Protein AF-A0A844HIM0-F1 (afdb_monomer)

Mean predicted aligned error: 13.31 Å

Solvent-accessible surface area (backbone atoms only — not comparable to full-atom values): 6162 Å² total; per-residue (Å²): 110,67,66,62,43,40,74,61,72,44,66,72,76,63,54,80,77,52,50,74,69,54,47,50,53,52,53,50,53,38,50,56,48,53,51,52,55,51,52,48,50,50,52,50,53,52,50,50,57,53,56,75,69,43,96,62,84,75,60,66,74,72,72,68,57,55,94,77,70,69,75,49,62,65,60,54,50,50,54,53,57,73,68,49,80,93,67,53,74,66,58,51,50,52,58,62,63,72,77,115

Radius of gyration: 28.24 Å; Cα contacts (8 Å, |Δi|>4): 19; chains: 1; bounding box: 46×57×70 Å

Structure (mmCIF, N/CA/C/O backbone):
data_AF-A0A844HIM0-F1
#
_entry.id   AF-A0A844HIM0-F1
#
loop_
_atom_site.group_PDB
_atom_site.id
_atom_site.type_symbol
_atom_site.label_atom_id
_atom_site.label_alt_id
_atom_site.label_comp_id
_atom_site.label_asym_id
_atom_site.label_entity_id
_atom_site.label_seq_id
_atom_site.pdbx_PDB_ins_code
_atom_site.Cartn_x
_atom_site.Cartn_y
_atom_site.Cartn_z
_atom_site.occupancy
_atom_site.B_iso_or_equiv
_atom_site.auth_seq_id
_atom_site.auth_comp_id
_atom_site.auth_asym_id
_atom_site.auth_atom_id
_atom_site.pdbx_PDB_model_num
ATOM 1 N N . MET A 1 1 ? 8.614 4.344 -21.140 1.00 90.94 1 MET A N 1
ATOM 2 C CA . MET A 1 1 ? 8.436 3.065 -20.405 1.00 90.94 1 MET A CA 1
ATOM 3 C C . MET A 1 1 ? 9.499 2.887 -19.329 1.00 90.94 1 MET A C 1
ATOM 5 O O . MET A 1 1 ? 9.105 2.650 -18.197 1.00 90.94 1 MET A O 1
ATOM 9 N N . LEU A 1 2 ? 10.790 3.061 -19.649 1.00 96.31 2 LEU A N 1
ATOM 10 C CA . LEU A 1 2 ? 11.888 3.023 -18.672 1.00 96.31 2 LEU A CA 1
ATOM 11 C C . LEU A 1 2 ? 11.735 4.058 -17.544 1.00 96.31 2 LEU A C 1
ATOM 13 O O . LEU A 1 2 ? 11.795 3.682 -16.385 1.00 96.31 2 LEU A O 1
ATOM 17 N N . GLU A 1 3 ? 11.453 5.325 -17.862 1.00 97.44 3 GLU A N 1
ATOM 18 C CA . GLU A 1 3 ? 11.246 6.380 -16.847 1.00 97.44 3 GLU A CA 1
ATOM 19 C C . GLU A 1 3 ? 10.185 5.983 -15.813 1.00 97.44 3 GLU A C 1
ATOM 21 O O . GLU A 1 3 ? 10.477 5.917 -14.628 1.00 97.44 3 GLU A O 1
ATOM 26 N N . ARG A 1 4 ? 8.992 5.576 -16.267 1.00 96.25 4 ARG A N 1
ATOM 27 C CA . ARG A 1 4 ? 7.920 5.087 -15.380 1.00 96.25 4 ARG A CA 1
ATOM 28 C C . ARG A 1 4 ? 8.321 3.861 -14.557 1.00 96.25 4 ARG A C 1
ATOM 30 O O . ARG A 1 4 ? 7.824 3.677 -13.454 1.00 96.25 4 ARG A O 1
ATOM 37 N N . TYR A 1 5 ? 9.174 2.997 -15.104 1.00 97.19 5 TYR A N 1
ATOM 38 C CA . TYR A 1 5 ? 9.686 1.825 -14.395 1.00 97.19 5 TYR A CA 1
ATOM 39 C C . TYR A 1 5 ? 10.611 2.239 -13.240 1.00 97.19 5 TYR A C 1
ATOM 41 O O . TYR A 1 5 ? 10.503 1.695 -12.142 1.00 97.19 5 TYR A O 1
ATOM 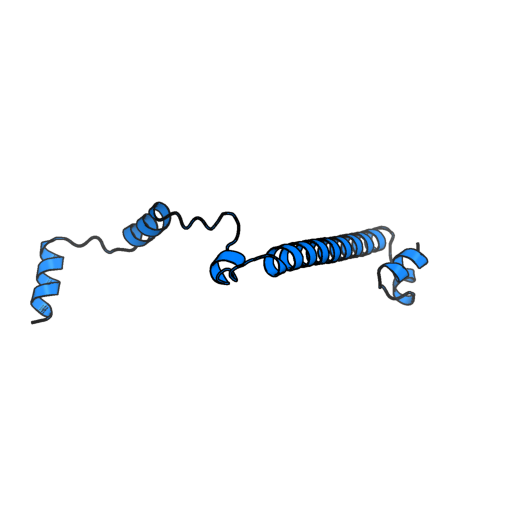49 N N . ILE A 1 6 ? 11.454 3.252 -13.469 1.00 97.44 6 ILE A N 1
ATOM 50 C CA . ILE A 1 6 ? 12.322 3.856 -12.451 1.00 97.44 6 ILE A CA 1
ATOM 51 C C . ILE A 1 6 ? 11.488 4.608 -11.407 1.00 97.44 6 ILE A C 1
ATOM 53 O O . ILE A 1 6 ? 11.679 4.397 -10.213 1.00 97.44 6 ILE A O 1
ATOM 57 N N . GLU A 1 7 ? 10.517 5.421 -11.829 1.00 96.75 7 GLU A N 1
ATOM 58 C CA . GLU A 1 7 ? 9.590 6.134 -10.931 1.00 96.75 7 GLU A CA 1
ATOM 59 C C . GLU A 1 7 ? 8.799 5.175 -10.031 1.00 96.75 7 GLU A C 1
ATOM 61 O O . GLU A 1 7 ? 8.547 5.467 -8.865 1.00 96.75 7 GLU A O 1
ATOM 66 N N . ALA A 1 8 ? 8.449 3.993 -10.544 1.00 95.19 8 ALA A N 1
ATOM 67 C CA . ALA A 1 8 ? 7.822 2.922 -9.773 1.00 95.19 8 ALA A CA 1
ATOM 68 C C . ALA A 1 8 ? 8.766 2.253 -8.745 1.00 95.19 8 ALA A C 1
ATOM 70 O O . ALA A 1 8 ? 8.335 1.358 -8.005 1.00 95.19 8 ALA A O 1
ATOM 71 N N . GLY A 1 9 ? 10.028 2.685 -8.668 1.00 95.25 9 GLY A N 1
ATOM 72 C CA . GLY A 1 9 ? 11.034 2.234 -7.707 1.00 95.25 9 GLY A CA 1
ATOM 73 C C . GLY A 1 9 ? 11.833 1.009 -8.153 1.00 95.25 9 GLY A C 1
ATOM 74 O O . GLY A 1 9 ? 12.417 0.332 -7.308 1.00 95.25 9 GLY A O 1
ATOM 75 N N . HIS A 1 10 ? 11.841 0.682 -9.448 1.00 95.81 10 HIS A N 1
ATOM 76 C CA . HIS A 1 10 ? 12.636 -0.424 -9.983 1.00 95.81 10 HIS A CA 1
ATOM 77 C C . HIS A 1 10 ? 13.999 0.049 -10.515 1.00 95.81 10 HIS A C 1
ATOM 79 O O . HIS A 1 10 ? 14.171 1.201 -10.902 1.00 95.81 10 HIS A O 1
ATOM 85 N N . GLN A 1 11 ? 14.975 -0.862 -10.561 1.00 95.88 11 GLN A N 1
ATOM 86 C CA . GLN A 1 11 ? 16.305 -0.584 -11.112 1.00 95.88 11 GLN A CA 1
ATOM 87 C C . GLN A 1 11 ? 16.259 -0.469 -12.640 1.00 95.88 11 GLN A C 1
ATOM 89 O O . GLN A 1 11 ? 15.586 -1.261 -13.309 1.00 95.88 11 GLN A O 1
ATOM 94 N N . ALA A 1 12 ? 16.994 0.496 -13.193 1.00 96.62 12 ALA A N 1
ATOM 95 C CA . ALA A 1 12 ? 16.998 0.787 -14.623 1.00 96.62 12 ALA A CA 1
ATOM 96 C C . ALA A 1 12 ? 17.591 -0.366 -15.448 1.00 96.62 12 ALA A C 1
ATOM 98 O O . ALA A 1 12 ? 17.094 -0.681 -16.527 1.00 96.62 12 ALA A O 1
ATOM 99 N N . GLU A 1 13 ? 18.613 -1.037 -14.925 1.00 97.06 13 GLU A N 1
ATOM 100 C CA . GLU A 1 13 ? 19.340 -2.120 -15.589 1.00 97.06 13 GLU A CA 1
ATOM 101 C C . GLU A 1 13 ? 18.434 -3.329 -15.844 1.00 97.06 13 GLU A C 1
ATOM 103 O O . GLU A 1 13 ? 18.484 -3.944 -16.909 1.00 97.06 13 GLU A O 1
ATOM 108 N N . ALA A 1 14 ? 17.543 -3.629 -14.894 1.00 95.38 14 ALA A N 1
ATOM 109 C CA . ALA A 1 14 ? 16.609 -4.744 -14.992 1.00 95.38 14 ALA A CA 1
ATOM 110 C C . ALA A 1 14 ? 15.568 -4.558 -16.111 1.00 95.38 14 ALA A C 1
ATOM 112 O O . ALA A 1 14 ? 15.004 -5.544 -16.580 1.00 95.38 14 ALA A O 1
ATOM 113 N N . PHE A 1 15 ? 15.311 -3.319 -16.548 1.00 97.12 15 PHE A N 1
ATOM 114 C CA . PHE A 1 15 ? 14.304 -3.008 -17.566 1.00 97.12 15 PHE A CA 1
ATOM 115 C C . PHE A 1 15 ? 14.597 -3.687 -18.908 1.00 97.12 15 PHE A C 1
ATOM 117 O O . PHE A 1 15 ? 13.685 -4.201 -19.553 1.00 97.12 15 PHE A O 1
ATOM 124 N N . TRP A 1 16 ? 15.867 -3.721 -19.314 1.00 96.88 16 TRP A N 1
ATOM 125 C CA . TRP A 1 16 ? 16.271 -4.206 -20.637 1.00 96.88 16 TRP A CA 1
ATOM 126 C C . TRP A 1 16 ? 16.096 -5.718 -20.815 1.00 96.88 16 TRP A C 1
ATOM 128 O O . TRP A 1 16 ? 16.029 -6.193 -21.945 1.00 96.88 16 TRP A O 1
ATOM 138 N N . GLY A 1 17 ? 15.975 -6.469 -19.716 1.00 96.94 17 GLY A N 1
ATOM 139 C CA . GLY A 1 17 ? 15.680 -7.904 -19.734 1.00 96.94 17 GLY A CA 1
ATOM 140 C C . GLY A 1 17 ? 14.186 -8.244 -19.738 1.00 96.94 17 GLY A C 1
ATOM 141 O O . GLY A 1 17 ? 13.831 -9.423 -19.741 1.00 96.94 17 GLY A O 1
ATOM 142 N N . LEU A 1 18 ? 13.292 -7.250 -19.694 1.00 96.88 18 LEU A N 1
ATOM 143 C CA . LEU A 1 18 ? 11.858 -7.498 -19.563 1.00 96.88 18 LEU A CA 1
ATOM 144 C C . LEU A 1 18 ? 11.185 -7.741 -20.909 1.00 96.88 18 LEU A C 1
ATOM 146 O O . LEU A 1 18 ? 11.351 -7.005 -21.878 1.00 96.88 18 LEU A O 1
ATOM 150 N N . THR A 1 19 ? 10.286 -8.720 -20.912 1.00 97.75 19 THR A N 1
ATOM 151 C CA . THR A 1 19 ? 9.218 -8.776 -21.911 1.00 97.75 19 THR A CA 1
ATOM 152 C C . THR A 1 19 ? 8.107 -7.794 -21.536 1.00 97.75 19 THR A C 1
ATOM 154 O O . THR A 1 19 ? 7.942 -7.440 -20.366 1.00 97.75 19 THR A O 1
ATOM 157 N N . LEU A 1 20 ? 7.272 -7.404 -22.505 1.00 96.81 20 LEU A N 1
ATOM 158 C CA . LEU A 1 20 ? 6.122 -6.526 -22.247 1.00 96.81 20 LEU A CA 1
ATOM 159 C C . LEU A 1 20 ? 5.189 -7.082 -21.154 1.00 96.81 20 LEU A C 1
ATOM 161 O O . LEU A 1 20 ? 4.699 -6.329 -20.316 1.00 96.81 20 LEU A O 1
ATOM 165 N N . ARG A 1 21 ? 4.981 -8.405 -21.125 1.00 97.94 21 ARG A N 1
ATOM 166 C CA . ARG A 1 21 ? 4.169 -9.073 -20.097 1.00 97.94 21 ARG A CA 1
ATOM 167 C C . ARG A 1 21 ? 4.781 -8.921 -18.703 1.00 97.94 21 ARG A C 1
ATOM 169 O O . ARG A 1 21 ? 4.061 -8.632 -17.754 1.00 97.94 21 ARG A O 1
ATOM 176 N N . LEU A 1 22 ? 6.097 -9.101 -18.576 1.00 97.62 22 LEU A N 1
ATOM 177 C CA . LEU A 1 22 ? 6.790 -8.944 -17.294 1.00 97.62 22 LEU A CA 1
ATOM 178 C C . LEU A 1 22 ? 6.776 -7.487 -16.827 1.00 97.62 22 LEU A C 1
ATOM 180 O O . LEU A 1 22 ? 6.475 -7.226 -15.664 1.00 97.62 22 LEU A O 1
ATOM 184 N N . TYR A 1 23 ? 6.992 -6.542 -17.746 1.00 97.69 23 TYR A N 1
ATOM 185 C CA . TYR A 1 23 ? 6.828 -5.117 -17.466 1.00 97.69 23 TYR A CA 1
ATOM 186 C C . TYR A 1 23 ? 5.437 -4.807 -16.895 1.00 97.69 23 TYR A C 1
ATOM 188 O O . TYR A 1 23 ? 5.328 -4.165 -15.853 1.00 97.69 23 TYR A O 1
ATOM 196 N N . GLN A 1 24 ? 4.369 -5.310 -17.522 1.00 97.94 24 GLN A N 1
ATOM 197 C CA . GLN A 1 24 ? 3.000 -5.097 -17.042 1.00 97.94 24 GLN A CA 1
ATOM 198 C C . GLN A 1 24 ? 2.778 -5.656 -15.632 1.00 97.94 24 GLN A C 1
ATOM 200 O O . GLN A 1 24 ? 2.213 -4.956 -14.795 1.00 97.94 24 GLN A O 1
ATOM 205 N N . ILE A 1 25 ? 3.254 -6.873 -15.349 1.00 98.00 25 ILE A N 1
ATOM 206 C CA . ILE A 1 25 ? 3.146 -7.491 -14.017 1.00 98.00 25 ILE A CA 1
ATOM 207 C C . ILE A 1 25 ? 3.853 -6.631 -12.962 1.00 98.00 25 ILE A C 1
ATOM 209 O O . ILE A 1 25 ? 3.283 -6.361 -11.903 1.00 98.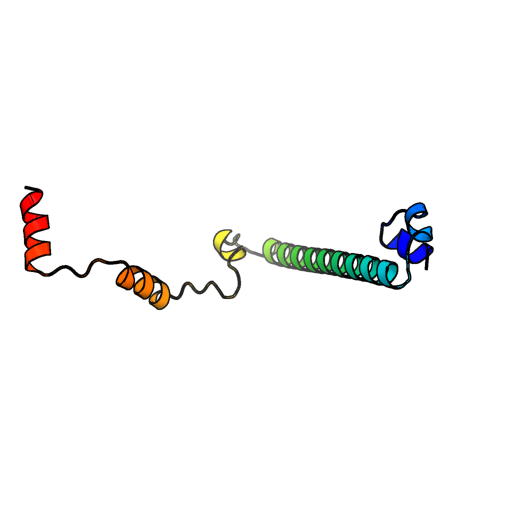00 25 ILE A O 1
ATOM 213 N N . HIS A 1 26 ? 5.067 -6.158 -13.254 1.00 97.69 26 HIS A N 1
ATOM 214 C CA . HIS A 1 26 ? 5.824 -5.312 -12.329 1.00 97.69 26 HIS A CA 1
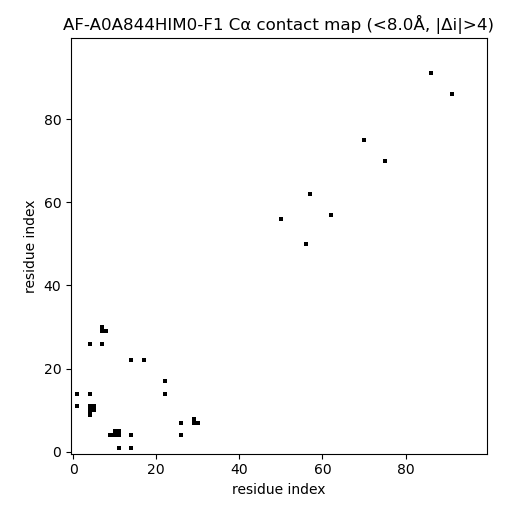ATOM 215 C C . HIS A 1 26 ? 5.084 -4.003 -12.045 1.00 97.69 26 HIS A C 1
ATOM 217 O O . HIS A 1 26 ? 4.872 -3.646 -10.885 1.00 97.69 26 HIS A O 1
ATOM 223 N N . MET A 1 27 ? 4.619 -3.327 -13.097 1.00 97.81 27 MET A N 1
ATOM 224 C CA . MET A 1 27 ? 3.917 -2.052 -12.962 1.00 97.81 27 MET A CA 1
ATOM 225 C C . MET A 1 27 ? 2.564 -2.201 -12.253 1.00 97.81 27 MET A C 1
ATOM 227 O O . MET A 1 27 ? 2.198 -1.331 -11.466 1.00 97.81 27 MET A O 1
ATOM 231 N N . GLN A 1 28 ? 1.838 -3.305 -12.463 1.00 98.19 28 GLN A N 1
ATOM 232 C CA . GLN A 1 28 ? 0.617 -3.615 -11.708 1.00 98.19 28 GLN A CA 1
ATOM 233 C C . GLN A 1 28 ? 0.915 -3.814 -10.220 1.00 98.19 28 GLN A C 1
ATOM 235 O O . GLN A 1 28 ? 0.214 -3.262 -9.370 1.00 98.19 28 GLN A O 1
ATOM 240 N N . GLY A 1 29 ? 1.981 -4.551 -9.896 1.00 97.06 29 GLY A N 1
ATOM 241 C CA . GLY A 1 29 ? 2.439 -4.718 -8.518 1.00 97.06 29 GLY A CA 1
ATOM 242 C C . GLY A 1 29 ? 2.826 -3.388 -7.863 1.00 97.06 29 GLY A C 1
ATOM 243 O O . GLY A 1 29 ? 2.440 -3.128 -6.721 1.00 97.06 29 GLY A O 1
ATOM 244 N N . ALA A 1 30 ? 3.530 -2.518 -8.591 1.00 97.12 30 ALA A N 1
ATOM 245 C CA . ALA A 1 30 ? 3.889 -1.184 -8.119 1.00 97.12 30 ALA A CA 1
ATOM 246 C C . ALA A 1 30 ? 2.653 -0.304 -7.877 1.00 97.12 30 ALA A C 1
ATOM 248 O O . ALA A 1 30 ? 2.535 0.294 -6.808 1.00 97.12 30 ALA A O 1
ATOM 249 N N . ALA A 1 31 ? 1.696 -0.288 -8.810 1.00 96.19 31 ALA A N 1
ATOM 250 C CA . ALA A 1 31 ? 0.439 0.442 -8.652 1.00 96.19 31 ALA A CA 1
ATOM 251 C C . ALA A 1 31 ? -0.358 -0.050 -7.432 1.00 96.19 31 ALA A C 1
ATOM 253 O O . ALA A 1 31 ? -0.809 0.758 -6.621 1.00 96.19 31 ALA A O 1
ATOM 254 N N . ALA A 1 32 ? -0.467 -1.369 -7.242 1.00 97.25 32 ALA A N 1
ATOM 255 C CA . ALA A 1 32 ? -1.141 -1.951 -6.083 1.00 97.25 32 ALA A CA 1
ATOM 256 C C . ALA A 1 32 ? -0.439 -1.615 -4.756 1.00 97.25 32 ALA A C 1
ATOM 258 O O . ALA A 1 32 ? -1.099 -1.470 -3.727 1.00 97.25 32 ALA A O 1
ATOM 259 N N . ARG A 1 33 ? 0.895 -1.495 -4.747 1.00 95.94 33 ARG A N 1
ATOM 260 C CA . ARG A 1 33 ? 1.650 -1.034 -3.573 1.00 95.94 33 ARG A CA 1
ATOM 261 C C . ARG A 1 33 ? 1.356 0.435 -3.267 1.00 95.94 33 ARG A C 1
ATOM 263 O O . ARG A 1 33 ? 0.943 0.728 -2.154 1.00 95.94 33 ARG A O 1
ATOM 270 N N . ILE A 1 34 ? 1.477 1.314 -4.262 1.00 94.44 34 ILE A N 1
ATOM 271 C CA . ILE A 1 34 ? 1.211 2.756 -4.118 1.00 94.44 34 ILE A CA 1
ATO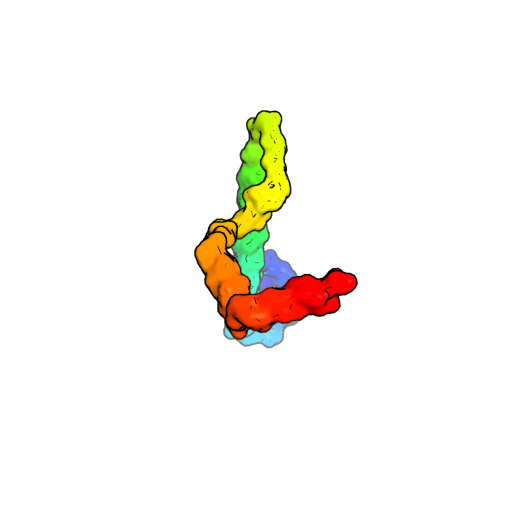M 272 C C . ILE A 1 34 ? -0.211 3.000 -3.606 1.00 94.44 34 ILE A C 1
ATOM 274 O O . ILE A 1 34 ? -0.417 3.810 -2.705 1.00 94.44 34 ILE A O 1
ATOM 278 N N . GLN A 1 35 ? -1.190 2.265 -4.139 1.00 95.19 35 GLN A N 1
ATOM 279 C CA . GLN A 1 35 ? -2.573 2.367 -3.690 1.00 95.19 35 GLN A CA 1
ATOM 280 C C . GLN A 1 35 ? -2.726 1.979 -2.212 1.00 95.19 35 GLN A C 1
ATOM 282 O O . GLN A 1 35 ? -3.346 2.720 -1.453 1.00 95.19 35 GLN A O 1
ATOM 287 N N . ARG A 1 36 ? -2.118 0.863 -1.780 1.00 95.69 36 ARG A N 1
ATOM 288 C CA . ARG A 1 36 ? -2.132 0.440 -0.369 1.00 95.69 36 ARG A CA 1
ATOM 289 C C . ARG A 1 36 ? -1.492 1.478 0.549 1.00 95.69 36 ARG A C 1
ATOM 291 O O . ARG A 1 36 ? -2.056 1.765 1.602 1.00 95.69 36 ARG A O 1
ATOM 298 N N . ASP A 1 37 ? -0.361 2.053 0.150 1.00 95.94 37 ASP A N 1
ATOM 299 C CA . ASP A 1 37 ? 0.335 3.074 0.939 1.00 95.94 37 ASP A CA 1
ATOM 300 C C . ASP A 1 37 ? -0.522 4.344 1.067 1.00 95.94 37 ASP A C 1
ATOM 302 O O . ASP A 1 37 ? -0.658 4.914 2.151 1.00 95.94 37 ASP A O 1
ATOM 306 N N . HIS A 1 38 ? -1.175 4.753 -0.024 1.00 95.31 38 HIS A N 1
ATOM 307 C CA . HIS A 1 38 ? -2.088 5.891 -0.034 1.00 95.31 38 HIS A CA 1
ATOM 308 C C . HIS A 1 38 ? -3.337 5.651 0.832 1.00 95.31 38 HIS A C 1
ATOM 310 O O . HIS A 1 38 ? -3.752 6.535 1.586 1.00 95.31 38 HIS A O 1
ATOM 316 N N . ASP A 1 39 ? -3.932 4.460 0.767 1.00 95.56 39 ASP A N 1
ATOM 317 C CA . ASP A 1 39 ? -5.078 4.091 1.602 1.00 95.56 39 ASP A CA 1
ATOM 318 C C . ASP A 1 39 ? -4.696 4.017 3.086 1.00 95.56 39 ASP A C 1
ATOM 320 O O . ASP A 1 39 ? -5.435 4.523 3.935 1.00 95.56 39 ASP A O 1
ATOM 324 N N . HIS A 1 40 ? -3.507 3.495 3.400 1.00 94.81 40 HIS A N 1
ATOM 325 C CA . HIS A 1 40 ? -2.960 3.510 4.754 1.00 94.81 40 HIS A CA 1
ATOM 326 C C . HIS A 1 40 ? -2.756 4.941 5.272 1.00 94.81 40 HIS A C 1
ATOM 328 O O . HIS A 1 40 ? -3.203 5.264 6.373 1.00 94.81 40 HIS A O 1
ATOM 334 N N . ALA A 1 41 ? -2.154 5.824 4.469 1.00 96.81 41 ALA A N 1
ATOM 335 C CA . ALA A 1 41 ? -1.944 7.222 4.836 1.00 96.81 41 ALA A CA 1
ATOM 336 C C . ALA A 1 41 ? -3.271 7.957 5.095 1.00 96.81 41 ALA A C 1
ATOM 338 O O . ALA A 1 41 ? -3.397 8.672 6.091 1.00 96.81 41 ALA A O 1
ATOM 339 N N . LYS A 1 42 ? -4.288 7.738 4.248 1.00 95.06 42 LYS A N 1
ATOM 340 C CA . LYS A 1 42 ? -5.636 8.294 4.450 1.00 95.06 42 LYS A CA 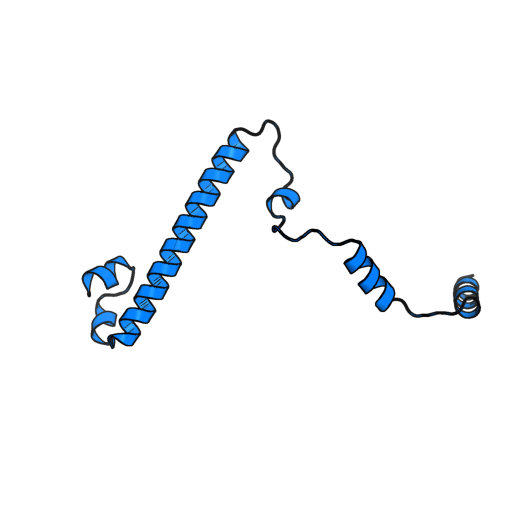1
ATOM 341 C C . LYS A 1 42 ? -6.275 7.785 5.741 1.00 95.06 42 LYS A C 1
ATOM 343 O O . LYS A 1 42 ? -6.789 8.591 6.516 1.00 95.06 42 LYS A O 1
ATOM 348 N N . ALA A 1 43 ? -6.222 6.476 5.991 1.00 91.19 43 ALA A N 1
ATOM 349 C CA . ALA A 1 43 ? -6.768 5.880 7.208 1.00 91.19 43 ALA A CA 1
ATOM 350 C C . ALA A 1 43 ? -6.076 6.431 8.462 1.00 91.19 43 ALA A C 1
ATOM 352 O O . ALA A 1 43 ? -6.743 6.829 9.416 1.00 91.19 43 ALA A O 1
ATOM 353 N N . MET A 1 44 ? -4.746 6.529 8.439 1.00 94.44 44 MET A N 1
ATOM 354 C CA . MET A 1 44 ? -3.963 7.094 9.535 1.00 94.44 44 MET A CA 1
ATOM 355 C C . MET A 1 44 ? -4.311 8.568 9.783 1.00 94.44 44 MET A C 1
ATOM 357 O O . MET A 1 44 ? -4.518 8.955 10.934 1.00 94.44 44 MET A O 1
ATOM 361 N N . ALA A 1 45 ? -4.425 9.384 8.729 1.00 93.69 45 ALA A N 1
ATOM 362 C CA . ALA A 1 45 ? -4.806 10.792 8.846 1.00 93.69 45 ALA A CA 1
ATOM 363 C C . ALA A 1 45 ? -6.207 10.949 9.458 1.00 93.69 45 ALA A C 1
ATOM 365 O O . ALA A 1 45 ? -6.398 11.746 10.379 1.00 93.69 45 ALA A O 1
ATOM 366 N N . TRP A 1 46 ? -7.168 10.141 9.000 1.00 90.25 46 TRP A N 1
ATOM 367 C CA . TRP A 1 46 ? -8.525 10.118 9.542 1.00 90.25 46 TRP A CA 1
ATOM 368 C C . TRP A 1 46 ? -8.556 9.711 11.019 1.00 90.25 46 TRP A C 1
ATOM 370 O O . TRP A 1 46 ? -9.139 10.418 11.842 1.00 90.25 46 TRP A O 1
ATOM 380 N N . LEU A 1 47 ? -7.886 8.611 11.376 1.00 90.31 47 LEU A N 1
ATOM 381 C CA . LEU A 1 47 ? -7.805 8.134 12.759 1.00 90.31 47 LEU A CA 1
ATOM 382 C C . LEU A 1 47 ? -7.125 9.161 13.666 1.00 90.31 47 LEU A C 1
ATOM 384 O O . LEU A 1 47 ? -7.622 9.437 14.752 1.00 90.31 47 LEU A O 1
ATOM 388 N N . THR A 1 48 ? -6.043 9.788 13.207 1.00 92.12 48 THR A N 1
ATOM 389 C CA . THR A 1 48 ? -5.345 10.845 13.954 1.00 92.12 48 THR A CA 1
ATOM 390 C C . THR A 1 48 ? -6.260 12.044 14.204 1.00 92.12 48 THR A C 1
ATOM 392 O O . THR A 1 48 ? -6.363 12.536 15.330 1.00 92.12 48 THR A O 1
ATOM 395 N N . ALA A 1 49 ? -6.986 12.496 13.179 1.00 90.75 49 ALA A N 1
ATOM 396 C CA . ALA A 1 49 ? -7.930 13.601 13.310 1.00 90.75 49 ALA A CA 1
ATOM 397 C C . ALA A 1 49 ? -9.104 13.252 14.246 1.00 90.75 49 ALA A C 1
ATOM 399 O O . ALA A 1 49 ? -9.502 14.076 15.069 1.00 90.75 49 ALA A O 1
ATOM 400 N N . GLY A 1 50 ? -9.631 12.028 14.168 1.00 88.38 50 GLY A N 1
ATOM 401 C CA . GLY A 1 50 ? -10.704 11.562 15.046 1.00 88.38 50 GLY A 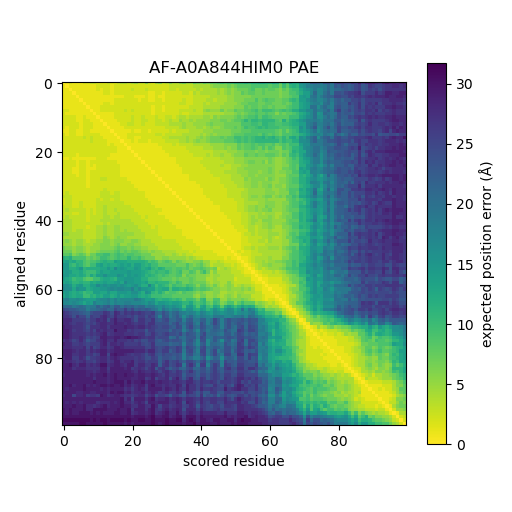CA 1
ATOM 402 C C . GLY A 1 50 ? -10.261 11.423 16.504 1.00 88.38 50 GLY A C 1
ATOM 403 O O . GLY A 1 50 ? -10.937 11.918 17.406 1.00 88.38 50 GLY A O 1
ATOM 404 N N . LEU A 1 51 ? -9.103 10.802 16.743 1.00 89.38 51 LEU A N 1
ATOM 405 C CA . LEU A 1 51 ? -8.570 10.576 18.088 1.00 89.38 51 LEU A CA 1
ATOM 406 C C . LEU A 1 51 ? -8.079 11.865 18.750 1.00 89.38 51 LEU A C 1
ATOM 408 O O . LEU A 1 51 ? -8.269 12.026 19.951 1.00 89.38 51 LEU A O 1
ATOM 412 N N . SER A 1 52 ? -7.516 12.811 17.992 1.00 90.69 52 SER A N 1
ATOM 413 C CA . SER A 1 52 ? -7.101 14.113 18.544 1.00 90.69 52 SER A CA 1
ATOM 414 C C . SER A 1 52 ? -8.272 14.951 19.068 1.00 90.69 52 SER A C 1
ATOM 416 O O . SER A 1 52 ? -8.087 15.768 19.965 1.00 90.69 52 SER A O 1
ATOM 418 N N . ARG A 1 53 ? -9.488 14.737 18.547 1.00 85.94 53 ARG A N 1
ATOM 419 C CA . ARG A 1 53 ? -10.720 15.397 19.015 1.00 85.94 53 ARG A CA 1
ATOM 420 C C . ARG A 1 53 ? -11.457 14.615 20.102 1.00 85.94 53 ARG A C 1
ATOM 422 O O . ARG A 1 53 ? -12.440 15.115 20.648 1.00 85.94 53 ARG A O 1
ATOM 429 N N . ALA A 1 54 ? -11.041 13.387 20.400 1.00 86.62 54 ALA A N 1
ATOM 430 C CA . ALA A 1 54 ? -11.747 12.540 21.347 1.00 86.62 54 ALA A CA 1
ATOM 431 C C . ALA A 1 54 ? -11.515 13.024 22.787 1.00 86.62 54 ALA A C 1
ATOM 433 O O . ALA A 1 54 ? -10.387 13.054 23.269 1.00 86.62 54 ALA A O 1
ATOM 434 N N . ALA A 1 55 ? -12.595 13.327 23.513 1.00 83.50 55 ALA A N 1
ATOM 435 C CA . ALA A 1 55 ? -12.515 13.703 24.930 1.00 83.50 55 ALA A CA 1
ATOM 436 C C . ALA A 1 55 ? -11.977 12.565 25.823 1.00 83.50 55 ALA A C 1
ATOM 438 O O . ALA A 1 55 ? -11.449 12.805 26.906 1.00 83.50 55 ALA A O 1
ATOM 439 N N . LYS A 1 56 ? -12.118 11.312 25.374 1.00 88.12 56 LYS A N 1
ATOM 440 C CA . LYS A 1 56 ? -11.589 10.119 26.035 1.00 88.12 56 LYS A CA 1
ATOM 441 C C . LYS A 1 56 ? -11.046 9.156 24.986 1.00 88.12 56 LYS A C 1
ATOM 443 O O . LYS A 1 56 ? -11.758 8.819 24.041 1.00 88.12 56 LYS A O 1
ATOM 448 N N . MET A 1 57 ? -9.816 8.685 25.185 1.00 85.12 57 MET A N 1
ATOM 449 C CA . MET A 1 57 ? -9.191 7.699 24.305 1.00 85.12 57 MET A CA 1
ATOM 450 C C . MET A 1 57 ? -9.998 6.384 24.317 1.00 85.12 57 MET A C 1
ATOM 452 O O . MET A 1 57 ? -10.255 5.840 25.401 1.00 85.12 57 MET A O 1
ATOM 456 N N . PRO A 1 58 ? -10.418 5.856 23.153 1.00 85.06 58 PRO A N 1
ATOM 457 C CA . PRO A 1 58 ? -11.057 4.547 23.065 1.00 85.06 58 PRO A CA 1
ATOM 458 C C . PRO A 1 58 ? -10.107 3.426 23.505 1.00 85.06 58 PRO A C 1
ATOM 460 O O . PRO A 1 58 ? -8.889 3.540 23.389 1.00 85.06 58 PRO A O 1
ATOM 463 N N . LYS A 1 59 ? -10.661 2.308 23.986 1.00 85.25 59 LYS A N 1
ATOM 464 C CA . LYS A 1 59 ? -9.859 1.105 24.252 1.00 85.25 59 LYS A CA 1
ATOM 465 C C . LYS A 1 59 ? -9.324 0.532 22.938 1.00 85.25 59 LYS A C 1
ATOM 467 O O . LYS A 1 59 ? -10.069 0.466 21.962 1.00 85.25 59 LYS A O 1
ATOM 472 N N . LEU A 1 60 ? -8.076 0.066 22.952 1.00 79.81 60 LEU A N 1
ATOM 473 C CA . LEU A 1 60 ? -7.388 -0.469 21.775 1.00 79.81 60 LEU A CA 1
ATOM 474 C C . LEU A 1 60 ? -8.151 -1.633 21.124 1.00 79.81 60 LEU A C 1
ATOM 476 O O . LEU A 1 60 ? -8.372 -1.601 19.920 1.00 79.81 60 LEU A O 1
ATOM 480 N N . ASP A 1 61 ? -8.651 -2.583 21.918 1.00 79.38 61 ASP A N 1
ATOM 481 C CA . ASP A 1 61 ? -9.412 -3.741 21.414 1.00 79.38 61 ASP A CA 1
ATOM 482 C C . ASP A 1 61 ? -10.646 -3.334 20.600 1.00 79.38 61 ASP A C 1
ATOM 484 O O . ASP A 1 61 ? -11.042 -4.017 19.662 1.00 79.38 61 ASP A O 1
ATOM 488 N N . ARG A 1 62 ? -11.247 -2.185 20.932 1.00 78.00 62 ARG A N 1
ATOM 489 C CA . ARG A 1 62 ? -12.406 -1.650 20.212 1.00 78.00 62 ARG A CA 1
ATOM 490 C C . ARG A 1 62 ? -12.012 -0.952 18.908 1.00 78.00 62 ARG A C 1
ATOM 492 O O . ARG A 1 62 ? -12.825 -0.891 17.999 1.00 78.00 62 ARG A O 1
ATOM 499 N N . LEU A 1 63 ? -10.798 -0.408 18.825 1.00 76.69 63 LEU A N 1
ATOM 500 C CA . LEU A 1 63 ? -10.265 0.212 17.605 1.00 76.69 63 LEU A CA 1
ATOM 501 C C . LEU A 1 63 ? -9.736 -0.824 16.610 1.00 76.69 63 LEU A C 1
ATOM 503 O O . LEU A 1 63 ? -9.740 -0.565 15.412 1.00 76.69 63 LEU A O 1
ATOM 507 N N . LEU A 1 64 ? -9.263 -1.967 17.107 1.00 78.62 64 LEU A N 1
ATOM 508 C CA . LEU A 1 64 ? -8.714 -3.048 16.288 1.00 78.62 64 LEU A CA 1
ATOM 509 C C . LEU A 1 64 ? -9.755 -4.096 15.875 1.00 78.62 64 LEU A C 1
ATOM 511 O O . LEU A 1 64 ? -9.427 -4.981 15.086 1.00 78.62 64 LEU A O 1
ATOM 515 N N . GLN A 1 65 ? -10.987 -4.007 16.385 1.00 77.06 65 GLN A N 1
ATOM 516 C CA . GLN A 1 65 ? -12.076 -4.893 15.982 1.00 77.06 65 GLN A CA 1
ATOM 517 C C . GLN A 1 65 ? -12.310 -4.791 14.475 1.00 77.06 65 GLN A C 1
ATOM 519 O O . GLN A 1 65 ? -12.505 -3.702 13.932 1.00 77.06 65 GLN A O 1
ATOM 524 N N . ARG A 1 66 ? -12.282 -5.936 13.792 1.00 64.31 66 ARG A N 1
ATOM 525 C CA . ARG A 1 66 ? -12.518 -6.002 12.349 1.00 64.31 66 ARG A CA 1
ATOM 526 C C . ARG A 1 66 ? -14.026 -6.022 12.105 1.00 64.31 66 ARG A C 1
ATOM 528 O O . ARG A 1 66 ? -14.732 -6.797 12.747 1.00 64.31 66 ARG A O 1
ATOM 535 N N . ASP A 1 67 ? -14.528 -5.201 11.184 1.00 54.28 67 ASP A N 1
ATOM 536 C CA . ASP A 1 67 ? -15.951 -5.219 10.821 1.00 54.28 67 ASP A CA 1
ATOM 537 C C . ASP A 1 67 ? -16.360 -6.647 10.410 1.00 54.28 67 ASP A C 1
ATOM 539 O O . ASP A 1 67 ?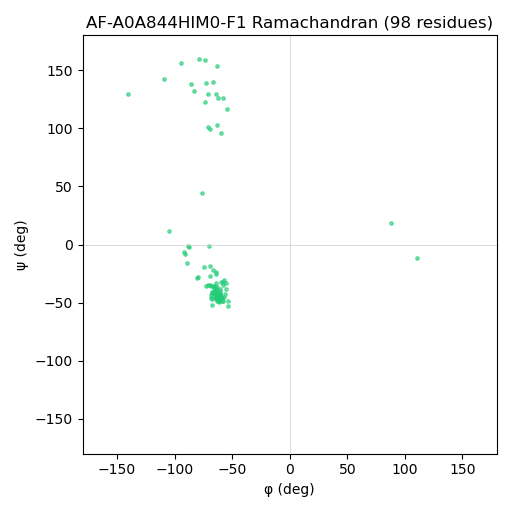 -15.804 -7.219 9.471 1.00 54.28 67 ASP A O 1
ATOM 543 N N . GLY A 1 68 ? -17.282 -7.250 11.169 1.00 56.03 68 GLY A N 1
ATOM 544 C CA . GLY A 1 68 ? -17.679 -8.659 11.036 1.00 56.03 68 GLY A CA 1
ATOM 545 C C . GLY A 1 68 ? -17.256 -9.572 12.194 1.00 56.03 68 GLY A C 1
ATOM 546 O O . GLY A 1 68 ? -17.812 -10.659 12.322 1.00 56.03 68 GLY A O 1
ATOM 547 N N . GLU A 1 69 ? -16.384 -9.129 13.108 1.00 56.66 69 GLU A N 1
ATOM 548 C CA . GLU A 1 69 ? -16.169 -9.766 14.423 1.00 56.66 69 GLU A CA 1
ATOM 549 C C . GLU A 1 69 ? -17.305 -9.437 15.407 1.00 56.66 69 GLU A C 1
ATOM 551 O O . GLU A 1 69 ? -17.105 -9.165 16.594 1.00 56.66 69 GLU A O 1
ATOM 556 N N . ILE A 1 70 ? -18.551 -9.511 14.939 1.00 56.66 70 ILE A N 1
ATOM 557 C CA . ILE A 1 70 ? -19.617 -9.874 15.861 1.00 56.66 70 ILE A CA 1
ATOM 558 C C . ILE A 1 70 ? -19.323 -11.334 16.168 1.00 56.66 70 ILE A C 1
ATOM 560 O O . ILE A 1 70 ? -19.591 -12.217 15.357 1.00 56.66 70 ILE A O 1
ATOM 564 N N . ILE A 1 71 ? -18.688 -11.585 17.311 1.00 61.28 71 ILE A N 1
ATOM 565 C CA . ILE A 1 71 ? -18.630 -12.927 17.869 1.00 61.28 71 ILE A CA 1
ATOM 566 C C . ILE A 1 71 ? -20.088 -13.311 18.077 1.00 61.28 71 ILE A C 1
ATOM 568 O O . ILE A 1 71 ? -20.702 -12.901 19.060 1.00 61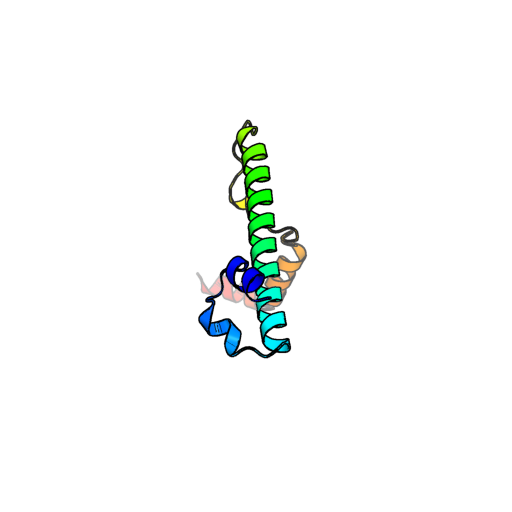.28 71 ILE A O 1
ATOM 572 N N . ASP A 1 72 ? -20.659 -14.029 17.114 1.00 72.88 72 ASP A N 1
ATOM 573 C CA . ASP A 1 72 ? -21.990 -14.576 17.257 1.00 72.88 72 ASP A CA 1
ATOM 574 C C . ASP A 1 72 ? -21.911 -15.555 18.425 1.00 72.88 72 ASP A C 1
ATOM 576 O O . ASP A 1 72 ? -21.341 -16.648 18.342 1.00 72.88 72 ASP A O 1
ATOM 580 N N . THR A 1 73 ? -22.414 -15.102 19.569 1.00 75.69 73 THR A N 1
ATOM 581 C CA . THR A 1 73 ? -22.447 -15.879 20.799 1.00 75.69 73 THR A CA 1
ATOM 582 C C . THR A 1 73 ? -23.166 -17.203 20.552 1.00 75.69 73 THR A C 1
ATOM 584 O O . THR A 1 73 ? -22.757 -18.217 21.112 1.00 75.69 73 THR A O 1
ATOM 587 N N . GLY A 1 74 ? -24.163 -17.228 19.659 1.00 75.69 74 GLY A N 1
ATOM 588 C CA . GLY A 1 74 ? -24.834 -18.442 19.205 1.00 75.69 74 GLY A CA 1
ATOM 589 C C . GLY A 1 74 ? -23.884 -19.390 18.477 1.00 75.69 74 GLY A C 1
ATOM 590 O O . GLY A 1 74 ? -23.795 -20.562 18.850 1.00 75.69 74 GLY A O 1
ATOM 591 N N . PHE A 1 75 ? -23.105 -18.886 17.517 1.00 74.31 75 PHE A N 1
ATOM 592 C CA . PHE A 1 75 ? -22.078 -19.675 16.830 1.00 74.31 75 PHE A CA 1
ATOM 593 C C . PHE A 1 75 ? -21.042 -20.236 17.816 1.00 74.31 75 PHE A C 1
ATOM 595 O O . PHE A 1 75 ? -20.808 -21.445 17.836 1.00 74.31 75 PHE A O 1
ATOM 602 N N . ARG A 1 76 ? -20.494 -19.409 18.717 1.00 78.12 76 ARG A N 1
ATOM 603 C CA . ARG A 1 76 ? -19.540 -19.866 19.748 1.00 78.12 76 ARG A CA 1
ATOM 604 C C . ARG A 1 76 ? -20.126 -20.940 20.664 1.00 78.12 76 ARG A C 1
ATOM 606 O O . ARG A 1 76 ? -19.468 -21.949 20.918 1.00 78.12 76 ARG A O 1
ATOM 613 N N . LEU A 1 77 ? -21.348 -20.735 21.154 1.00 84.06 77 LEU A N 1
ATOM 614 C CA . LEU A 1 77 ? -22.032 -21.700 22.014 1.00 84.06 77 LEU A CA 1
ATOM 615 C C . LEU A 1 77 ? -22.322 -23.005 21.272 1.00 84.06 77 LEU A C 1
ATOM 617 O O . LEU A 1 77 ? -22.216 -24.071 21.873 1.00 84.06 77 LEU A O 1
ATOM 621 N N . SER A 1 78 ? -22.636 -22.945 19.976 1.00 82.00 78 SER A N 1
ATOM 622 C CA . SER A 1 78 ? -22.862 -24.140 19.160 1.00 82.00 78 SER A CA 1
ATOM 623 C C . SER A 1 78 ? -21.593 -24.983 19.010 1.00 82.00 78 SER A C 1
ATOM 625 O O . SER A 1 78 ? -21.650 -26.201 19.178 1.00 82.00 78 SER A O 1
ATOM 627 N N . THR A 1 79 ? -20.436 -24.344 18.813 1.00 82.81 79 THR A N 1
ATOM 628 C CA . THR A 1 79 ? -19.136 -25.022 18.736 1.00 82.81 79 THR A CA 1
ATOM 629 C C . THR A 1 79 ? -18.772 -25.674 20.064 1.00 82.81 79 THR A C 1
ATOM 631 O O . THR A 1 79 ? -18.381 -26.839 20.090 1.00 82.81 79 THR A O 1
ATOM 634 N N . ILE A 1 80 ? -18.959 -24.955 21.176 1.00 84.12 80 ILE A N 1
ATOM 635 C CA . ILE A 1 80 ? -18.729 -25.501 22.520 1.00 84.12 80 ILE A CA 1
ATOM 636 C C . ILE A 1 80 ? -19.667 -26.689 22.766 1.00 84.12 80 ILE A C 1
ATOM 638 O O . ILE A 1 80 ? -19.218 -27.746 23.195 1.00 84.12 80 ILE A O 1
ATOM 642 N N . LYS A 1 81 ? -20.956 -26.558 22.432 1.00 84.25 81 LYS A N 1
ATOM 643 C CA . LYS A 1 81 ? -21.946 -27.634 22.578 1.00 84.25 81 LYS A CA 1
ATOM 644 C C . LYS A 1 81 ? -21.592 -28.875 21.757 1.00 84.25 81 LYS A C 1
ATOM 646 O O . LYS A 1 81 ? -21.792 -29.979 22.246 1.00 84.25 81 LYS A O 1
ATOM 651 N N . ALA A 1 82 ? -21.063 -28.706 20.547 1.00 86.81 82 ALA A N 1
ATOM 652 C CA . ALA A 1 82 ? -20.640 -29.816 19.694 1.00 86.81 82 ALA A CA 1
ATOM 653 C C . ALA A 1 82 ? -19.401 -30.556 20.232 1.00 86.81 82 ALA A C 1
ATOM 655 O O . ALA A 1 82 ? -19.224 -31.737 19.951 1.00 86.81 82 ALA A O 1
ATOM 656 N N . GLN A 1 83 ? -18.550 -29.869 20.998 1.00 84.44 83 GLN A N 1
ATOM 657 C CA . GLN A 1 83 ? -17.345 -30.442 21.605 1.00 84.44 83 GLN A CA 1
ATOM 658 C C . GLN A 1 83 ? -17.593 -31.043 22.992 1.00 84.44 83 GLN A C 1
ATOM 660 O O . GLN A 1 83 ? -16.755 -31.792 23.495 1.00 84.44 83 GLN A O 1
ATOM 665 N N . LEU A 1 84 ? -18.721 -30.717 23.627 1.00 85.31 84 LEU A N 1
ATOM 666 C CA . LEU A 1 84 ? -19.061 -31.273 24.927 1.00 85.31 84 LEU A CA 1
ATOM 667 C C . LEU A 1 84 ? -19.424 -32.759 24.782 1.00 85.31 84 LEU A C 1
ATOM 669 O O . LEU A 1 84 ? -20.267 -33.107 23.952 1.00 85.31 84 LEU A O 1
ATOM 673 N N . PRO A 1 85 ? -18.829 -33.647 25.598 1.00 82.69 85 PRO A N 1
ATOM 674 C CA . PRO A 1 85 ? -19.201 -35.049 25.586 1.00 82.69 85 PRO A CA 1
ATOM 675 C C . PRO A 1 85 ? -20.658 -35.185 26.031 1.00 82.69 85 PRO A C 1
ATOM 677 O O . PRO A 1 85 ? -21.054 -34.656 27.073 1.00 82.69 85 PRO A O 1
ATOM 680 N N . VAL A 1 86 ? -21.452 -35.914 25.248 1.00 81.56 86 VAL A N 1
ATOM 681 C CA . VAL A 1 86 ? -22.804 -36.303 25.651 1.00 81.56 86 VAL A CA 1
ATOM 682 C C . VAL A 1 86 ? -22.654 -37.349 26.747 1.00 81.56 86 VAL A C 1
ATOM 684 O O . VAL A 1 86 ? -22.328 -38.499 26.474 1.00 81.56 86 VAL A O 1
ATOM 687 N N . ILE A 1 87 ? -22.834 -36.917 27.989 1.00 88.06 87 ILE A N 1
ATOM 688 C CA . ILE A 1 87 ? -22.811 -37.784 29.164 1.00 88.06 87 ILE A CA 1
ATOM 689 C C . ILE A 1 87 ? -24.215 -37.906 29.730 1.00 88.06 87 ILE A C 1
ATOM 691 O O . ILE A 1 87 ? -24.993 -36.948 29.744 1.00 88.06 87 ILE A O 1
ATOM 695 N N . THR A 1 88 ? -24.542 -39.099 30.198 1.00 83.44 88 THR A N 1
ATOM 696 C CA . THR A 1 88 ? -25.798 -39.359 30.894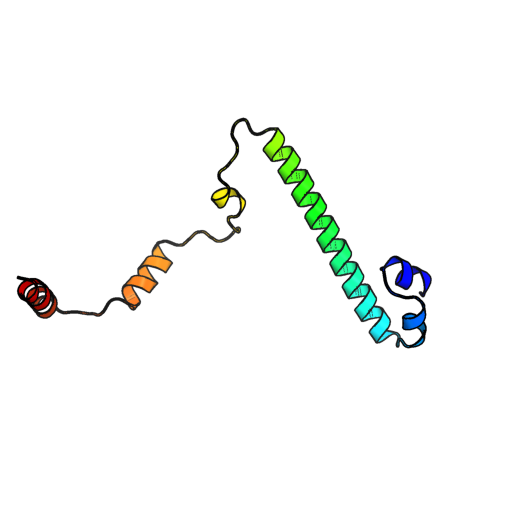 1.00 83.44 88 THR A CA 1
ATOM 697 C C . THR A 1 88 ? -25.763 -38.769 32.305 1.00 83.44 88 THR A C 1
ATOM 699 O O . THR A 1 88 ? -24.701 -38.563 32.896 1.00 83.44 88 THR A O 1
ATOM 702 N N . MET A 1 89 ? -26.940 -38.531 32.890 1.00 76.31 89 MET A N 1
ATOM 703 C CA . MET A 1 89 ? -27.053 -38.068 34.281 1.00 76.31 89 MET A CA 1
ATOM 704 C C . MET A 1 89 ? -26.397 -39.036 35.279 1.00 76.31 89 MET A C 1
ATOM 706 O O . MET A 1 89 ? -25.836 -38.593 36.277 1.00 76.31 89 MET A O 1
ATOM 710 N N . ALA A 1 90 ? -26.422 -40.343 34.991 1.00 79.94 90 ALA A N 1
ATOM 711 C CA . ALA A 1 90 ? -25.764 -41.365 35.801 1.00 79.94 90 ALA A CA 1
ATOM 712 C C . ALA A 1 90 ? -24.230 -41.259 35.727 1.00 79.94 90 ALA A C 1
ATOM 714 O O . ALA A 1 90 ? -23.560 -41.306 36.755 1.00 79.94 90 ALA A O 1
ATOM 715 N N . GLU A 1 91 ? -23.669 -41.040 34.534 1.00 82.38 91 GLU A N 1
ATOM 716 C CA . GLU A 1 91 ? -22.226 -40.820 34.346 1.00 82.38 91 GLU A CA 1
ATOM 717 C C . GLU A 1 91 ? -21.760 -39.490 34.945 1.00 82.38 91 GLU A C 1
ATOM 719 O O . GLU A 1 91 ? -20.663 -39.406 35.497 1.00 82.38 91 GLU A O 1
ATOM 724 N N . TRP A 1 92 ? -22.592 -38.447 34.872 1.00 79.56 92 TRP A N 1
ATOM 725 C CA . TRP A 1 92 ? -22.323 -37.172 35.533 1.00 79.56 92 TRP A CA 1
ATOM 726 C C . TRP A 1 92 ? -22.294 -37.328 37.059 1.00 79.56 92 TRP A C 1
ATOM 728 O O . TRP A 1 92 ? -21.344 -36.880 37.701 1.00 79.56 92 TRP A O 1
ATOM 738 N N . ALA A 1 93 ? -23.280 -38.025 37.633 1.00 80.56 93 ALA A N 1
ATOM 739 C CA . ALA A 1 93 ? -23.342 -38.297 39.068 1.00 80.56 93 ALA A CA 1
ATOM 740 C C . ALA A 1 93 ? -22.163 -39.165 39.545 1.00 80.56 93 ALA A C 1
ATOM 742 O O . ALA A 1 93 ? -21.567 -38.874 40.581 1.00 80.56 93 ALA A O 1
ATOM 743 N N . ALA A 1 94 ? -21.764 -40.171 38.760 1.00 81.88 94 ALA A N 1
ATOM 744 C CA . ALA A 1 94 ? -20.598 -41.005 39.051 1.00 81.88 94 ALA A CA 1
ATOM 745 C C . ALA A 1 94 ? -19.281 -40.205 39.055 1.00 81.88 94 ALA A C 1
ATOM 747 O O . ALA A 1 94 ? -18.415 -40.451 39.891 1.00 81.88 94 ALA A O 1
ATOM 748 N N . ARG A 1 95 ? -19.134 -39.207 38.170 1.00 80.81 95 ARG A N 1
ATOM 749 C CA . ARG A 1 95 ? -17.960 -38.310 38.143 1.00 80.81 95 ARG A CA 1
ATOM 750 C C . ARG A 1 95 ? -17.900 -37.366 39.342 1.00 80.81 95 ARG A C 1
ATOM 752 O O . ARG A 1 95 ? -16.807 -37.073 39.810 1.00 80.81 95 ARG A O 1
ATOM 759 N N . GLN A 1 96 ? -19.050 -36.906 39.834 1.00 79.44 96 GLN A N 1
ATOM 760 C CA . GLN A 1 96 ? -19.127 -36.072 41.039 1.00 79.44 96 GLN A CA 1
ATOM 761 C C . GLN A 1 96 ? -18.856 -36.885 42.314 1.00 79.44 96 GLN A C 1
ATOM 763 O O . GLN A 1 96 ? -18.206 -36.389 43.227 1.00 79.44 96 GLN A O 1
ATOM 768 N N . GLY A 1 97 ? -19.294 -38.148 42.361 1.00 70.25 97 GLY A N 1
ATOM 769 C CA . GLY A 1 97 ? -19.039 -39.052 43.488 1.00 70.25 97 GLY A CA 1
ATOM 770 C C . GLY A 1 97 ? -17.604 -39.589 43.578 1.00 70.25 97 GLY A C 1
ATOM 771 O O . GLY A 1 97 ? -17.201 -40.028 44.644 1.00 70.25 97 GLY A O 1
ATOM 772 N N . ALA A 1 98 ? -16.828 -39.545 42.490 1.00 59.28 98 ALA A N 1
ATOM 773 C CA . ALA A 1 98 ? -15.435 -40.008 42.453 1.00 59.28 98 ALA A CA 1
ATOM 774 C C . ALA A 1 98 ? -14.396 -38.939 42.867 1.00 59.28 98 ALA A C 1
ATOM 776 O O . ALA A 1 98 ? -13.202 -39.231 42.883 1.00 59.28 98 ALA A O 1
ATOM 777 N N . MET A 1 99 ? -14.831 -37.706 43.164 1.00 52.03 99 MET A N 1
ATOM 778 C CA . MET A 1 99 ? -13.984 -36.611 43.674 1.00 52.03 99 MET A CA 1
ATOM 779 C C . MET A 1 99 ? -14.172 -36.339 45.183 1.00 52.03 99 MET A C 1
ATOM 781 O O . MET A 1 99 ? -13.692 -35.314 45.671 1.00 52.03 99 MET A O 1
ATOM 785 N N . GLY A 1 100 ? -14.864 -37.223 45.912 1.00 45.31 100 GLY A N 1
ATOM 786 C CA . GLY A 1 100 ? -14.966 -37.212 47.380 1.00 45.31 100 GLY A CA 1
ATOM 787 C C . GLY A 1 100 ? -14.238 -38.400 47.988 1.00 45.31 100 GLY A C 1
ATOM 788 O O . GLY A 1 100 ? -13.648 -38.214 49.073 1.00 45.31 100 GLY A O 1
#

Nearest PDB structures (foldseek):
  3ktd-assembly1_A  TM=3.688E-01  e=3.263E+00  Corynebacterium glutamicum ATCC 13032
  3ktd-assembly1_B  TM=3.411E-01  e=3.498E+00  Corynebacterium glutamicum ATCC 13032

pLDDT: mean 86.35, std 12.15, range [45.31, 98.19]

Foldseek 3Di:
DLVLCVVLVDDSVVVVVDDPVRVVVSSVVSVVVVVVVVVVVVVVVVVCVVQVPDPDHDDPCVVPDDVPPPVPVVVVVVVVVVPDDPDDPVRVVVVVVVVD

Organism: NCBI:txid2006130

Sequence (100 aa):
MLERYIEAGHQAEAFWGLTLRLYQIHMQGAAARIQRDHDHAKAMAWLTAGLSRAAKMPKLDRLLQRDGEIIDTGFRLSTIKAQLPVITMAEWAARQGAMG

Secondary structure (DSSP, 8-state):
-HHHHHHTT--HHHHTT--HHHHHHHHHHHHHHHHHHHHHHHHHHHHHHHHHT-SSPPPHHHHSPPTT----HHHHHHHHHHHS----HHHHHHHHHTT-